Protein AF-A0A7C5SL46-F1 (afdb_monomer_lite)

Sequence (145 aa):
MTNTPGVLKELYKYSLLVILVLGLAVRVLLAPFSSGSDIVQFAGFAKTIQRHGLCFYNYAAKFYTEKWPYNWPYVYGPVLAYTLGLLSQLVSPNYTIYPARYPHVCVSTNWVFAVKLIYIVFDTVAAVLIYTITRKPLLVALYYL

Structure (mmCIF, N/CA/C/O backbone):
data_AF-A0A7C5SL46-F1
#
_entry.id   AF-A0A7C5SL46-F1
#
loop_
_atom_site.group_PDB
_atom_site.id
_atom_site.type_symbol
_atom_site.label_atom_id
_atom_site.label_alt_id
_atom_site.label_comp_id
_atom_site.label_asym_id
_atom_site.label_entity_id
_atom_site.label_seq_id
_atom_site.pdbx_PDB_ins_code
_atom_site.Cartn_x
_atom_site.Cartn_y
_atom_site.Cartn_z
_atom_site.occupancy
_atom_site.B_iso_or_equiv
_atom_site.auth_seq_id
_atom_site.auth_comp_id
_atom_site.auth_asym_id
_atom_site.auth_atom_id
_atom_site.pdbx_PDB_model_num
ATOM 1 N N . MET A 1 1 ? -22.534 -3.889 39.938 1.00 43.16 1 MET A N 1
ATOM 2 C CA . MET A 1 1 ? -23.141 -3.757 38.595 1.00 43.16 1 MET A CA 1
ATOM 3 C C . MET A 1 1 ? -23.491 -2.293 38.393 1.00 43.16 1 MET A C 1
ATOM 5 O O . MET A 1 1 ? -24.480 -1.831 38.940 1.00 43.16 1 MET A O 1
ATOM 9 N N . THR A 1 2 ? -22.624 -1.522 37.742 1.00 48.38 2 THR A N 1
ATOM 10 C CA . THR A 1 2 ? -22.849 -0.088 37.524 1.00 48.38 2 THR A CA 1
ATOM 11 C C . THR A 1 2 ? -23.781 0.096 36.327 1.00 48.38 2 THR A C 1
ATOM 13 O O . THR A 1 2 ? -23.434 -0.251 35.199 1.00 48.38 2 THR A O 1
ATOM 16 N N . ASN A 1 3 ? -24.988 0.605 36.587 1.00 52.84 3 ASN A N 1
ATOM 17 C CA . ASN A 1 3 ? -25.952 0.994 35.559 1.00 52.84 3 ASN A CA 1
ATOM 18 C C . ASN A 1 3 ? -25.340 2.107 34.708 1.00 52.84 3 ASN A C 1
ATOM 20 O O . ASN A 1 3 ? -25.298 3.267 35.112 1.00 52.84 3 ASN A O 1
ATOM 24 N N . THR A 1 4 ? -24.829 1.748 33.535 1.00 59.91 4 THR A N 1
ATOM 25 C CA . THR A 1 4 ? -24.395 2.731 32.548 1.00 59.91 4 THR A CA 1
ATOM 26 C C . THR A 1 4 ? -25.649 3.449 32.036 1.00 59.91 4 THR A C 1
ATOM 28 O O . THR A 1 4 ? -26.594 2.766 31.629 1.00 59.91 4 THR A O 1
ATOM 31 N N . PRO A 1 5 ? -25.702 4.794 32.061 1.00 68.06 5 PRO A N 1
ATOM 32 C CA . PRO A 1 5 ? -26.837 5.558 31.550 1.00 68.06 5 PRO A CA 1
ATOM 33 C C . PRO A 1 5 ? -27.203 5.104 30.133 1.00 68.06 5 PRO A C 1
ATOM 35 O O . PRO A 1 5 ? -26.306 4.857 29.326 1.00 68.06 5 PRO A O 1
ATOM 38 N N . GLY A 1 6 ? -28.497 5.020 29.805 1.00 68.62 6 GLY A N 1
ATOM 39 C CA . GLY A 1 6 ? -28.960 4.546 28.488 1.00 68.62 6 GLY A CA 1
ATOM 40 C C . GLY A 1 6 ? -28.280 5.257 27.309 1.00 68.62 6 GLY A C 1
ATOM 41 O O . GLY A 1 6 ? -27.912 4.617 26.330 1.00 68.62 6 GLY A O 1
ATOM 42 N N . VAL A 1 7 ? -27.979 6.550 27.468 1.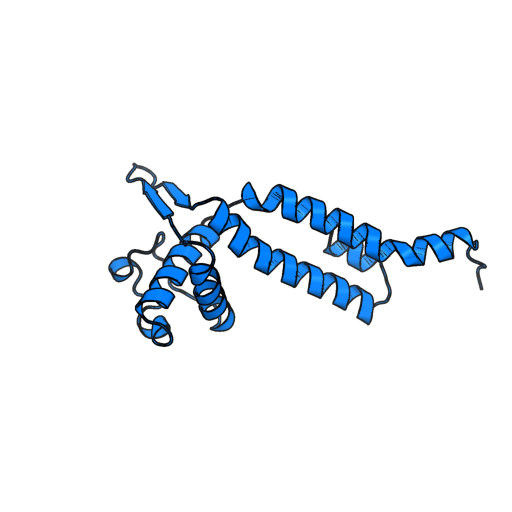00 66.62 7 VAL A N 1
ATOM 43 C CA . VAL A 1 7 ? -27.235 7.371 26.498 1.00 66.62 7 VAL A CA 1
ATOM 44 C C . VAL A 1 7 ? -25.816 6.847 26.243 1.00 66.62 7 VAL A C 1
ATOM 46 O O . VAL A 1 7 ? -25.392 6.769 25.095 1.00 66.62 7 VAL A O 1
ATOM 49 N N . LEU A 1 8 ? -25.084 6.423 27.280 1.00 64.81 8 LEU A N 1
ATOM 50 C CA . LEU A 1 8 ? -23.734 5.862 27.129 1.00 64.81 8 LEU A CA 1
ATOM 51 C C . LEU A 1 8 ? -23.751 4.541 26.354 1.00 64.81 8 LEU A C 1
ATOM 53 O O . LEU A 1 8 ? -22.830 4.261 25.590 1.00 64.81 8 LEU A O 1
ATOM 57 N N . LYS A 1 9 ? -24.808 3.744 26.523 1.00 65.12 9 LYS A N 1
ATOM 58 C CA . LYS A 1 9 ? -24.978 2.472 25.815 1.00 65.12 9 LYS A CA 1
ATOM 59 C C . LYS A 1 9 ? -25.284 2.691 24.331 1.00 65.12 9 LYS A C 1
ATOM 61 O O . LYS A 1 9 ? -24.751 1.963 23.499 1.00 65.12 9 LYS A O 1
ATOM 66 N N . GLU A 1 10 ? -26.072 3.714 23.998 1.00 69.06 10 GLU A N 1
ATOM 67 C CA . GLU A 1 10 ? -26.316 4.121 22.608 1.00 69.06 10 GLU A CA 1
ATOM 68 C C . GLU A 1 10 ? -25.066 4.733 21.958 1.00 69.06 10 GLU A C 1
ATOM 70 O O . GLU A 1 10 ? -24.701 4.337 20.855 1.00 69.06 10 GLU A O 1
ATOM 75 N N . LEU A 1 11 ? -24.329 5.606 22.654 1.00 71.12 11 LEU A N 1
ATOM 76 C CA . LEU A 1 11 ? -23.057 6.154 22.157 1.00 71.12 11 LEU A CA 1
ATOM 77 C C . LEU A 1 11 ? -22.012 5.056 21.911 1.00 71.12 11 LEU A C 1
ATOM 79 O O . LEU A 1 11 ? -21.276 5.097 20.924 1.00 71.12 11 LEU A O 1
ATOM 83 N N . TYR A 1 12 ? -21.980 4.031 22.764 1.00 74.31 12 TYR A N 1
ATOM 84 C CA . TYR A 1 12 ? -21.092 2.885 22.591 1.00 74.31 12 TYR A CA 1
ATOM 85 C C . TYR A 1 12 ? -21.371 2.111 21.298 1.00 74.31 12 TYR A C 1
ATOM 87 O O . TYR A 1 12 ? -20.424 1.668 20.646 1.00 74.31 12 TYR A O 1
ATOM 95 N N . LYS A 1 13 ? -22.640 1.988 20.882 1.00 77.50 13 LYS A N 1
ATOM 96 C CA . LYS A 1 13 ? -23.009 1.310 19.626 1.00 77.50 13 LYS A CA 1
ATOM 97 C C . LYS A 1 13 ? -22.417 2.007 18.402 1.00 77.50 13 LYS A C 1
ATOM 99 O O . LYS A 1 13 ? -21.953 1.330 17.491 1.00 77.50 13 LYS A O 1
ATOM 104 N N . TYR A 1 14 ? -22.392 3.339 18.400 1.00 89.31 14 TYR A N 1
ATOM 105 C CA . TYR A 1 14 ? -21.876 4.126 17.275 1.00 89.31 14 TYR A CA 1
ATOM 106 C C . TYR A 1 14 ? -20.378 4.425 17.367 1.00 89.31 14 TYR A C 1
ATOM 108 O O . TYR A 1 14 ? -19.784 4.855 16.381 1.00 89.31 14 TYR A O 1
ATOM 116 N N . SER A 1 15 ? -19.749 4.170 18.517 1.00 91.31 15 SER A N 1
ATOM 117 C CA . SER A 1 15 ? -18.338 4.495 18.757 1.00 91.31 15 SER A CA 1
ATOM 118 C C . SER A 1 15 ? -17.393 3.913 17.702 1.00 91.31 15 SER A C 1
ATOM 120 O O . SER A 1 15 ? -16.550 4.636 17.177 1.00 91.31 15 SER A O 1
ATOM 122 N N . LEU A 1 16 ? -17.572 2.641 17.327 1.00 92.25 16 LEU A N 1
ATOM 123 C CA . LEU A 1 16 ? -16.766 2.001 16.286 1.00 92.25 16 LEU A CA 1
ATOM 124 C C . LEU A 1 16 ? -16.913 2.717 14.942 1.00 92.25 16 LEU A C 1
ATOM 126 O O . LEU A 1 16 ? -15.915 2.994 14.287 1.00 92.25 16 LEU A O 1
ATOM 130 N N . LEU A 1 17 ? -18.149 3.025 14.543 1.00 94.38 17 LEU A N 1
ATOM 131 C CA . LEU A 1 17 ? -18.417 3.695 13.274 1.00 94.38 17 LEU A CA 1
ATOM 132 C C . LEU A 1 17 ? -17.747 5.070 13.231 1.00 94.38 17 LEU A C 1
ATOM 134 O O . LEU A 1 17 ? -17.098 5.397 12.245 1.00 94.38 17 LEU A O 1
ATOM 138 N N . VAL A 1 18 ? -17.852 5.844 14.313 1.00 95.19 18 VAL A N 1
ATOM 139 C CA . VAL A 1 18 ? -17.212 7.163 14.418 1.00 95.19 18 VAL A CA 1
ATOM 140 C C . VAL A 1 18 ? -15.690 7.045 14.305 1.00 95.19 18 VAL A C 1
ATOM 142 O O . VAL A 1 18 ? -15.086 7.778 13.527 1.00 95.19 18 VAL A O 1
ATOM 145 N N . ILE A 1 19 ? -15.074 6.096 15.019 1.00 96.25 19 ILE A N 1
ATOM 146 C CA . ILE A 1 19 ? -13.624 5.846 14.957 1.00 96.25 19 ILE A CA 1
ATOM 147 C C . ILE A 1 19 ? -13.194 5.490 13.530 1.00 96.25 19 ILE A C 1
ATOM 149 O O . ILE A 1 19 ? -12.237 6.066 13.015 1.00 96.25 19 ILE A O 1
ATOM 153 N N . LEU A 1 20 ? -13.910 4.570 12.877 1.00 96.44 20 LEU A N 1
ATOM 154 C CA . LEU A 1 20 ? -13.581 4.136 11.521 1.00 96.44 20 LEU A CA 1
ATOM 155 C C . LEU A 1 20 ? -13.747 5.272 10.508 1.00 96.44 20 LEU A C 1
ATOM 157 O O . LEU A 1 20 ? -12.862 5.478 9.687 1.00 96.44 20 LEU A O 1
ATOM 161 N N . VAL A 1 21 ? -14.835 6.041 10.580 1.00 97.12 21 VAL A N 1
ATOM 162 C CA . VAL A 1 21 ? -15.082 7.157 9.654 1.00 97.12 21 VAL A CA 1
ATOM 163 C C . VAL A 1 21 ? -14.026 8.246 9.813 1.00 97.12 21 VAL A C 1
ATOM 165 O O . VAL A 1 21 ? -13.459 8.684 8.814 1.00 97.12 21 VAL A O 1
ATOM 168 N N . LEU A 1 22 ? -13.721 8.662 11.045 1.00 97.19 22 LEU A N 1
ATOM 169 C CA . LEU A 1 22 ? -12.715 9.697 11.294 1.00 97.19 22 LEU A CA 1
ATOM 170 C C . LEU A 1 22 ? -11.312 9.230 10.881 1.00 97.19 22 LEU A C 1
ATOM 172 O O . LEU A 1 22 ? -10.619 9.944 10.156 1.00 97.19 22 LEU A O 1
ATOM 176 N N . GLY A 1 23 ? -10.911 8.019 11.278 1.00 96.62 23 GLY A N 1
ATOM 177 C CA . GLY A 1 23 ? -9.596 7.468 10.946 1.00 96.62 23 GLY A CA 1
ATOM 178 C C . GLY A 1 23 ? -9.403 7.237 9.449 1.00 96.62 23 GLY A C 1
ATOM 179 O O . GLY A 1 23 ? -8.322 7.509 8.914 1.00 96.62 23 GLY A O 1
ATOM 180 N N . LEU A 1 24 ? -10.457 6.793 8.756 1.00 97.19 24 LEU A N 1
ATOM 181 C CA . LEU A 1 24 ? -10.450 6.618 7.307 1.00 97.19 24 LEU A CA 1
ATOM 182 C C . LEU A 1 24 ? -10.390 7.967 6.588 1.00 97.19 24 LEU A C 1
ATOM 184 O O . LEU A 1 24 ? -9.601 8.113 5.658 1.00 97.19 24 LEU A O 1
ATOM 188 N N . ALA A 1 25 ? -11.166 8.961 7.034 1.00 97.44 25 ALA A N 1
ATOM 189 C CA . ALA A 1 25 ? -11.154 10.300 6.453 1.00 97.44 25 ALA A CA 1
ATOM 190 C C . ALA A 1 25 ? -9.748 10.911 6.499 1.00 97.44 25 ALA A C 1
ATOM 192 O O . ALA A 1 25 ? -9.239 11.340 5.467 1.00 97.44 25 ALA A O 1
ATOM 193 N N . VAL A 1 26 ? -9.078 10.869 7.655 1.00 96.12 26 VAL A N 1
ATOM 194 C CA . VAL A 1 26 ? -7.701 11.373 7.798 1.00 96.12 26 VAL A CA 1
ATOM 195 C C . VAL A 1 26 ? -6.745 10.648 6.845 1.00 96.12 26 VAL A C 1
ATOM 197 O O . VAL A 1 26 ? -6.001 11.291 6.106 1.00 96.12 26 VAL A O 1
ATOM 200 N N . ARG A 1 27 ? -6.784 9.312 6.803 1.00 95.62 27 ARG A N 1
ATOM 201 C CA . ARG A 1 27 ? -5.887 8.512 5.952 1.00 95.62 27 ARG A CA 1
ATOM 202 C C . ARG A 1 27 ? -6.099 8.766 4.465 1.00 95.62 27 ARG A C 1
ATOM 204 O O . ARG A 1 27 ? -5.122 8.938 3.741 1.00 95.62 27 ARG A O 1
ATOM 211 N N . VAL A 1 28 ? -7.349 8.804 4.008 1.00 95.81 28 VAL A N 1
ATOM 212 C CA . VAL A 1 28 ? -7.685 9.030 2.595 1.00 95.81 28 VAL A CA 1
ATOM 213 C C . VAL A 1 28 ? -7.308 10.447 2.167 1.00 95.81 28 VAL A C 1
ATOM 215 O O . VAL A 1 28 ? -6.721 10.614 1.100 1.00 95.81 28 VAL A O 1
ATOM 218 N N . LEU A 1 29 ? -7.571 11.454 3.007 1.00 95.62 29 LEU A N 1
ATOM 219 C CA . LEU A 1 29 ? -7.216 12.846 2.718 1.00 95.62 29 LEU A CA 1
ATOM 220 C C . LEU A 1 29 ? -5.699 13.055 2.634 1.00 95.62 29 LEU A C 1
ATOM 222 O O . LEU A 1 29 ? -5.236 13.819 1.792 1.00 95.62 29 LEU A O 1
ATOM 226 N N . LEU A 1 30 ? -4.916 12.370 3.473 1.00 94.62 30 LEU A N 1
ATOM 227 C CA . LEU A 1 30 ? -3.456 12.527 3.523 1.00 94.62 30 LEU A CA 1
ATOM 228 C C . LEU A 1 30 ? -2.686 11.584 2.586 1.00 94.62 30 LEU A C 1
ATOM 230 O O . LEU A 1 30 ? -1.514 11.840 2.286 1.00 94.62 30 LEU A O 1
ATOM 234 N N . ALA A 1 31 ? -3.315 10.510 2.102 1.00 94.31 31 ALA A N 1
ATOM 235 C CA . ALA A 1 31 ? -2.701 9.529 1.211 1.00 94.31 31 ALA A CA 1
ATOM 236 C C . ALA A 1 31 ? -1.984 10.144 -0.010 1.00 94.31 31 ALA A C 1
ATOM 238 O O . ALA A 1 31 ? -0.810 9.825 -0.207 1.00 94.31 31 ALA A O 1
ATOM 239 N N . PRO A 1 32 ? -2.593 11.040 -0.813 1.00 92.75 32 PRO A N 1
ATOM 240 C CA . PRO A 1 32 ? -1.941 11.541 -2.025 1.00 92.75 32 PRO A CA 1
ATOM 241 C C . PRO A 1 32 ? -0.732 12.450 -1.747 1.00 92.75 32 PRO A C 1
ATOM 243 O O . PRO A 1 32 ? 0.104 12.636 -2.629 1.00 92.75 32 PRO A O 1
ATOM 246 N N . PHE A 1 33 ? -0.611 12.997 -0.533 1.00 90.56 33 PHE A N 1
ATOM 247 C CA . PHE A 1 33 ? 0.410 13.988 -0.172 1.00 90.56 33 PHE A CA 1
ATOM 248 C C . PHE A 1 33 ? 1.632 13.398 0.528 1.00 90.56 33 PHE A C 1
ATOM 250 O O . PHE A 1 33 ? 2.520 14.129 0.958 1.00 90.56 33 PHE A O 1
ATOM 257 N N . SER A 1 34 ? 1.689 12.079 0.677 1.00 86.69 34 SER A N 1
ATOM 258 C CA . SER A 1 34 ? 2.752 11.425 1.427 1.00 86.69 34 SER A CA 1
ATOM 259 C C . SER A 1 34 ? 3.350 10.294 0.600 1.00 86.69 34 SER A C 1
ATOM 261 O O . SER A 1 34 ? 2.693 9.293 0.336 1.00 86.69 34 SER A O 1
ATOM 263 N N . SER A 1 35 ? 4.614 10.437 0.199 1.00 88.12 35 SER A N 1
ATOM 264 C CA . SER A 1 35 ? 5.339 9.427 -0.575 1.00 88.12 35 SER A CA 1
ATOM 265 C C . SER A 1 35 ? 6.772 9.276 -0.080 1.00 88.12 35 SER A C 1
ATOM 267 O O . SER A 1 35 ? 7.460 10.266 0.143 1.00 88.12 35 SER A O 1
ATOM 269 N N . GLY A 1 36 ? 7.208 8.027 0.074 1.00 89.25 36 GLY A N 1
ATOM 270 C CA . GLY A 1 36 ? 8.593 7.659 0.369 1.00 89.25 36 GLY A CA 1
ATOM 271 C C . GLY A 1 36 ? 9.234 6.918 -0.802 1.00 89.25 36 GLY A C 1
ATOM 272 O O . GLY A 1 36 ? 8.575 6.643 -1.809 1.00 89.25 36 GLY A O 1
ATOM 273 N N . SER A 1 37 ? 10.508 6.556 -0.653 1.00 91.94 37 SER A N 1
ATOM 274 C CA . SER A 1 37 ? 11.258 5.800 -1.663 1.00 91.94 37 SER A CA 1
ATOM 275 C C . SER A 1 37 ? 10.598 4.472 -2.035 1.00 91.94 37 SER A C 1
ATOM 277 O O . SER A 1 37 ? 10.620 4.084 -3.200 1.00 91.94 37 SER A O 1
ATOM 279 N N . ASP A 1 38 ? 9.947 3.803 -1.082 1.00 93.69 38 ASP A N 1
ATOM 280 C CA . ASP A 1 38 ? 9.314 2.502 -1.317 1.00 93.69 38 ASP A CA 1
ATOM 281 C C . ASP A 1 38 ? 8.171 2.577 -2.330 1.00 93.69 38 ASP A C 1
ATOM 283 O O . ASP A 1 38 ? 8.087 1.740 -3.221 1.00 93.69 38 ASP A O 1
ATOM 287 N N . ILE A 1 39 ? 7.331 3.618 -2.270 1.00 95.19 39 ILE A N 1
ATOM 288 C CA . ILE A 1 39 ? 6.203 3.786 -3.205 1.00 95.19 39 ILE A CA 1
ATOM 289 C C . ILE A 1 39 ? 6.706 3.942 -4.640 1.00 95.19 39 ILE A C 1
ATOM 291 O O . ILE A 1 39 ? 6.127 3.396 -5.585 1.00 95.19 39 ILE A O 1
ATOM 295 N N . VAL A 1 40 ? 7.806 4.673 -4.798 1.00 94.81 40 VAL A N 1
ATOM 296 C CA . VAL A 1 40 ? 8.467 4.835 -6.087 1.00 94.81 40 VAL A CA 1
ATOM 297 C C . VAL A 1 40 ? 9.081 3.501 -6.517 1.00 94.81 40 VAL A C 1
ATOM 299 O O . VAL A 1 40 ? 8.845 3.067 -7.642 1.00 94.81 40 VAL A O 1
ATOM 302 N N . GLN A 1 41 ? 9.792 2.795 -5.632 1.00 95.69 41 GLN A N 1
ATOM 303 C CA . GLN A 1 41 ? 10.373 1.487 -5.945 1.00 95.69 41 GLN A CA 1
ATOM 304 C C . GLN A 1 41 ? 9.309 0.467 -6.369 1.00 95.69 41 GLN A C 1
ATOM 306 O O . GLN A 1 41 ? 9.506 -0.272 -7.336 1.00 95.69 41 GLN A O 1
ATOM 311 N N . PHE A 1 42 ? 8.152 0.464 -5.708 1.00 97.06 42 PHE A N 1
ATOM 312 C CA . PHE A 1 42 ? 7.019 -0.386 -6.057 1.00 97.06 42 PHE A CA 1
ATOM 313 C C . PHE A 1 42 ? 6.538 -0.153 -7.485 1.00 97.06 42 PHE A C 1
ATOM 315 O O . PHE A 1 42 ? 6.099 -1.101 -8.127 1.00 97.06 42 PHE A O 1
ATOM 322 N N . ALA A 1 43 ? 6.686 1.059 -8.024 1.00 96.19 43 ALA A N 1
ATOM 323 C CA . ALA A 1 43 ? 6.405 1.332 -9.427 1.00 96.19 43 ALA A CA 1
ATOM 324 C C . ALA A 1 43 ? 7.383 0.587 -10.363 1.00 96.19 43 ALA A C 1
ATOM 326 O O . ALA A 1 43 ? 6.979 0.042 -11.392 1.00 96.19 43 ALA A O 1
ATOM 327 N N . GLY A 1 44 ? 8.666 0.502 -9.992 1.00 95.50 44 GLY A N 1
ATOM 328 C CA . GLY A 1 44 ? 9.672 -0.306 -10.692 1.00 95.50 44 GLY A CA 1
ATOM 329 C C . GLY A 1 44 ? 9.357 -1.805 -10.647 1.00 95.50 44 GLY A C 1
ATOM 330 O O . GLY A 1 44 ? 9.370 -2.479 -11.684 1.00 95.50 44 GLY A O 1
ATOM 331 N N . PHE A 1 45 ? 8.987 -2.317 -9.470 1.00 97.31 45 PHE A N 1
ATOM 332 C CA . PHE A 1 45 ? 8.560 -3.709 -9.306 1.00 97.31 45 PHE A CA 1
ATOM 333 C C . PHE A 1 45 ? 7.313 -4.012 -10.137 1.00 97.31 45 PHE A C 1
ATOM 335 O O . PHE A 1 45 ? 7.306 -4.970 -10.904 1.00 97.31 45 PHE A O 1
ATOM 342 N N . ALA A 1 46 ? 6.299 -3.151 -10.066 1.00 97.06 46 ALA A N 1
ATOM 343 C CA . ALA A 1 46 ? 5.062 -3.278 -10.821 1.00 97.06 46 ALA A CA 1
ATOM 344 C C . ALA A 1 46 ? 5.317 -3.381 -12.331 1.00 97.06 46 ALA A C 1
ATOM 346 O O . ALA A 1 46 ? 4.849 -4.318 -12.973 1.00 97.06 46 ALA A O 1
ATOM 347 N N . LYS A 1 47 ? 6.152 -2.494 -12.893 1.00 95.62 47 LYS A N 1
ATOM 348 C CA . LYS A 1 47 ? 6.559 -2.567 -14.309 1.00 95.62 47 LYS A CA 1
ATOM 349 C C . LYS A 1 47 ? 7.281 -3.869 -14.661 1.00 95.62 47 LYS A C 1
ATOM 351 O O . LYS A 1 47 ? 7.141 -4.371 -15.770 1.00 95.62 47 LYS A O 1
ATOM 356 N N . THR A 1 48 ? 8.066 -4.412 -13.738 1.00 96.69 48 THR A N 1
ATOM 357 C CA . THR A 1 48 ? 8.788 -5.682 -13.938 1.00 96.69 48 THR A CA 1
ATOM 358 C C . THR A 1 48 ? 7.817 -6.854 -13.978 1.00 96.69 48 THR A C 1
ATOM 360 O O . THR A 1 48 ? 7.945 -7.734 -14.823 1.00 96.69 48 THR A O 1
ATOM 363 N N . ILE A 1 49 ? 6.799 -6.836 -13.118 1.00 96.12 49 ILE A N 1
ATOM 364 C CA . ILE A 1 49 ? 5.727 -7.837 -13.104 1.00 96.12 49 ILE A CA 1
ATOM 365 C C . ILE A 1 49 ? 4.873 -7.733 -14.363 1.00 96.12 49 ILE A C 1
ATOM 367 O O . ILE A 1 49 ? 4.524 -8.758 -14.933 1.00 96.12 49 ILE A O 1
ATOM 371 N N . GLN A 1 50 ? 4.590 -6.526 -14.857 1.00 94.81 50 GLN A N 1
ATOM 372 C CA . GLN A 1 50 ? 3.902 -6.352 -16.141 1.00 94.81 50 GLN A CA 1
ATOM 373 C C . GLN A 1 50 ? 4.674 -6.978 -17.310 1.00 94.81 50 GLN A C 1
ATOM 375 O O . GLN A 1 50 ? 4.059 -7.540 -18.210 1.00 94.81 50 GLN A O 1
ATOM 380 N N . ARG A 1 51 ? 6.011 -6.892 -17.301 1.00 95.12 51 ARG A N 1
ATOM 381 C CA . ARG A 1 51 ? 6.862 -7.449 -18.365 1.00 95.12 51 ARG A CA 1
ATOM 382 C C . ARG A 1 51 ? 7.042 -8.961 -18.270 1.00 95.12 51 ARG A C 1
ATOM 384 O O . ARG A 1 51 ? 7.004 -9.635 -19.291 1.00 95.12 51 ARG A O 1
ATOM 391 N N . HIS A 1 52 ? 7.269 -9.477 -17.063 1.00 95.94 52 HIS A N 1
ATOM 392 C CA . HIS A 1 52 ? 7.719 -10.861 -16.853 1.00 95.94 52 HIS A CA 1
ATOM 393 C C . HIS A 1 52 ? 6.665 -11.762 -16.197 1.00 95.94 52 HIS A C 1
ATOM 395 O O . HIS A 1 52 ? 6.878 -12.967 -16.064 1.00 95.94 52 HIS A O 1
ATOM 401 N N . GLY A 1 53 ? 5.535 -11.207 -15.759 1.00 93.69 53 GLY A N 1
ATOM 402 C CA . GLY A 1 53 ? 4.455 -11.940 -15.103 1.00 93.69 53 GLY A CA 1
ATOM 403 C C . GLY A 1 53 ? 4.940 -12.734 -13.889 1.00 93.69 53 GLY A C 1
ATOM 404 O O . GLY A 1 53 ? 5.637 -12.219 -13.013 1.00 93.69 53 GLY A O 1
ATOM 405 N N . LEU A 1 54 ? 4.594 -14.023 -13.855 1.00 93.75 54 LEU A N 1
ATOM 406 C CA . LEU A 1 54 ? 4.982 -14.942 -12.779 1.00 93.75 54 LEU A CA 1
ATOM 407 C C . LEU A 1 54 ? 6.495 -15.217 -12.726 1.00 93.75 54 LEU A C 1
ATOM 409 O O . LEU A 1 54 ? 6.997 -15.633 -11.684 1.00 93.75 54 LEU A O 1
ATOM 413 N N . CYS A 1 55 ? 7.243 -14.925 -13.796 1.00 95.31 55 CYS A N 1
ATOM 414 C CA . CYS A 1 55 ? 8.702 -15.045 -13.818 1.00 95.31 55 CYS A CA 1
ATOM 415 C C . CYS A 1 55 ? 9.420 -13.871 -13.131 1.00 95.31 55 CYS A C 1
ATOM 417 O O . CYS A 1 55 ? 10.650 -13.838 -13.135 1.00 95.31 55 CYS A O 1
ATOM 419 N N . PHE A 1 56 ? 8.689 -12.929 -12.519 1.00 96.69 56 PHE A N 1
ATOM 420 C CA . PHE A 1 56 ? 9.224 -11.762 -11.808 1.00 96.69 56 PHE A CA 1
ATOM 421 C C . PHE A 1 56 ? 10.432 -12.069 -10.910 1.00 96.69 56 PHE A C 1
ATOM 423 O O . PHE A 1 56 ? 11.412 -11.326 -10.916 1.00 96.69 56 PHE A O 1
ATOM 430 N N . TYR A 1 57 ? 10.400 -13.182 -10.172 1.00 95.81 57 TYR A N 1
ATOM 431 C CA . TYR A 1 57 ? 11.459 -13.531 -9.223 1.00 95.81 57 TYR A CA 1
ATOM 432 C C . TYR A 1 57 ? 12.827 -13.787 -9.868 1.00 95.81 57 TYR A C 1
ATOM 434 O O . TYR A 1 57 ? 13.849 -13.534 -9.235 1.00 95.81 57 TYR A O 1
ATOM 442 N N . ASN A 1 58 ? 12.874 -14.141 -11.156 1.00 96.44 58 ASN A N 1
ATOM 443 C CA . ASN A 1 58 ? 14.127 -14.240 -11.916 1.00 96.44 58 ASN A CA 1
ATOM 444 C C . ASN A 1 58 ? 14.794 -12.868 -12.155 1.00 96.44 58 ASN A C 1
ATOM 446 O O . ASN A 1 58 ? 15.931 -12.795 -12.632 1.00 96.44 58 ASN A O 1
ATOM 450 N N . TYR A 1 59 ? 14.083 -11.781 -11.845 1.00 96.62 59 TYR A N 1
ATOM 451 C CA . TYR A 1 59 ? 14.486 -10.389 -12.034 1.00 96.62 59 TYR A CA 1
ATOM 452 C C . TYR A 1 59 ? 14.459 -9.586 -10.724 1.00 96.62 59 TYR A C 1
ATOM 454 O O . TYR A 1 59 ? 14.802 -8.407 -10.730 1.00 96.62 59 TYR A O 1
ATOM 462 N N . ALA A 1 60 ? 14.138 -10.221 -9.588 1.00 93.88 60 ALA A N 1
ATOM 463 C CA . ALA A 1 60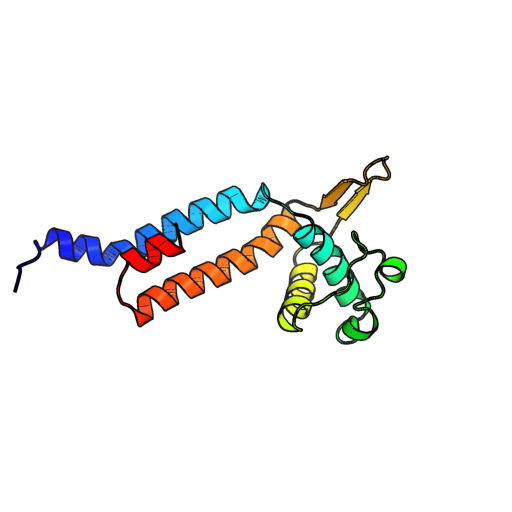 ? 13.938 -9.572 -8.288 1.00 93.88 60 ALA A CA 1
ATOM 464 C C . ALA A 1 60 ? 15.177 -8.842 -7.724 1.00 93.88 60 ALA A C 1
ATOM 466 O O . ALA A 1 60 ? 15.050 -8.033 -6.810 1.00 93.88 60 ALA A O 1
ATOM 467 N N . ALA A 1 61 ? 16.369 -9.094 -8.265 1.00 93.94 61 ALA A N 1
ATOM 468 C CA . ALA A 1 61 ? 17.601 -8.388 -7.904 1.00 93.94 61 ALA A CA 1
ATOM 469 C C . ALA A 1 61 ? 18.223 -7.616 -9.080 1.00 93.94 61 ALA A C 1
ATOM 471 O O . ALA A 1 61 ? 19.303 -7.046 -8.949 1.00 93.94 61 ALA A O 1
ATOM 472 N N . LYS A 1 62 ? 17.574 -7.591 -10.249 1.00 93.81 62 LYS A N 1
ATOM 473 C CA . LYS A 1 62 ? 18.153 -7.059 -11.489 1.00 93.81 62 LYS A CA 1
ATOM 474 C C . LYS A 1 62 ? 17.807 -5.582 -11.705 1.00 93.81 62 LYS A C 1
ATOM 476 O O . LYS A 1 62 ? 17.372 -5.180 -12.781 1.00 93.81 62 LYS A O 1
ATOM 481 N N . PHE A 1 63 ? 18.023 -4.760 -10.682 1.00 91.06 63 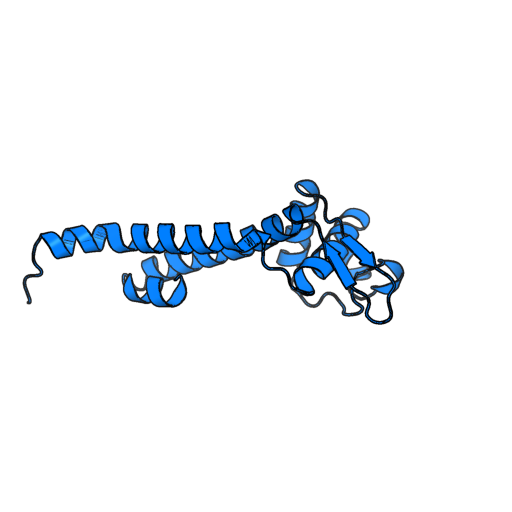PHE A N 1
ATOM 482 C CA . PHE A 1 63 ? 17.612 -3.352 -10.654 1.00 91.06 63 PHE A CA 1
ATOM 483 C C . PHE A 1 63 ? 18.167 -2.513 -11.820 1.00 91.06 63 PHE A C 1
ATOM 485 O O . PHE A 1 63 ? 17.442 -1.679 -12.361 1.00 91.06 63 PHE A O 1
ATOM 492 N N . TYR A 1 64 ? 19.407 -2.763 -12.265 1.00 89.50 64 TYR A N 1
ATOM 493 C CA . TYR A 1 64 ? 19.990 -2.072 -13.422 1.00 89.50 64 TYR A CA 1
ATOM 494 C C . TYR A 1 64 ? 19.273 -2.418 -14.734 1.00 89.50 64 TYR A C 1
ATOM 496 O O . TYR A 1 64 ? 18.905 -1.518 -15.488 1.00 89.50 64 TYR A O 1
ATOM 504 N N . THR A 1 65 ? 19.046 -3.708 -15.016 1.00 93.81 65 THR A N 1
ATOM 505 C CA . THR A 1 65 ? 18.411 -4.132 -16.278 1.00 93.81 65 THR A CA 1
ATOM 506 C C . THR A 1 65 ? 16.919 -3.824 -16.289 1.00 93.81 65 THR A C 1
ATOM 508 O O . THR A 1 65 ? 16.374 -3.461 -17.327 1.00 93.81 65 THR A O 1
ATOM 511 N N . GLU A 1 66 ? 16.262 -3.905 -15.131 1.00 94.19 66 GLU A N 1
ATOM 512 C CA . GLU A 1 66 ? 14.843 -3.575 -14.971 1.00 94.19 66 GLU A CA 1
ATOM 513 C C . GLU A 1 66 ? 14.575 -2.070 -14.803 1.00 94.19 66 GLU A C 1
ATOM 515 O O . GLU A 1 66 ? 13.411 -1.653 -14.759 1.00 94.19 66 GLU A O 1
ATOM 520 N N . LYS A 1 67 ? 15.642 -1.257 -14.768 1.00 91.56 67 LYS A N 1
ATOM 521 C CA . LYS A 1 67 ? 15.626 0.209 -14.657 1.00 91.56 67 LYS A CA 1
ATOM 522 C C . LYS A 1 67 ? 14.864 0.709 -13.431 1.00 91.56 67 LYS A C 1
ATOM 524 O O . LYS A 1 67 ? 14.085 1.661 -13.524 1.00 91.56 67 LYS A O 1
ATOM 529 N N . TRP A 1 68 ? 15.043 0.045 -12.293 1.00 93.50 68 TRP A N 1
ATOM 530 C CA . TRP A 1 68 ? 14.360 0.422 -11.061 1.00 93.50 68 TRP A CA 1
ATOM 531 C C . TRP A 1 68 ? 14.823 1.789 -10.541 1.00 93.50 68 TRP A C 1
ATOM 533 O O . TRP A 1 68 ? 15.974 2.167 -10.759 1.00 93.50 68 TRP A O 1
ATOM 543 N N . PRO A 1 69 ? 13.935 2.527 -9.850 1.00 92.19 69 PRO A N 1
ATOM 544 C CA . PRO A 1 69 ? 14.265 3.794 -9.194 1.00 92.19 69 PRO A CA 1
ATOM 545 C C . PRO A 1 69 ? 15.458 3.710 -8.243 1.00 92.19 69 PRO A C 1
ATOM 547 O O . PRO A 1 69 ? 16.275 4.627 -8.194 1.00 92.19 69 PRO A O 1
ATOM 550 N N . TYR A 1 70 ? 15.544 2.608 -7.497 1.00 92.25 70 TYR A N 1
ATOM 551 C CA . TYR A 1 70 ? 16.573 2.350 -6.502 1.00 92.25 70 TYR A CA 1
ATOM 552 C C . TYR A 1 70 ? 17.216 0.980 -6.710 1.00 92.25 70 TYR A C 1
ATOM 554 O O . TYR A 1 70 ? 16.643 0.071 -7.318 1.00 92.25 70 TYR A O 1
ATOM 562 N N . ASN A 1 71 ? 18.426 0.839 -6.173 1.00 92.56 71 ASN A N 1
ATOM 563 C CA . ASN A 1 71 ? 19.306 -0.306 -6.386 1.00 92.56 71 ASN A CA 1
ATOM 564 C C . ASN A 1 71 ? 19.085 -1.483 -5.424 1.00 92.56 71 ASN A C 1
ATOM 566 O O . ASN A 1 71 ? 19.833 -2.458 -5.483 1.00 92.56 71 ASN A O 1
ATOM 570 N N . TRP A 1 72 ? 18.095 -1.420 -4.534 1.00 93.38 72 TRP A N 1
ATOM 571 C CA . TRP A 1 72 ? 17.816 -2.535 -3.635 1.00 93.38 72 TRP A CA 1
ATOM 572 C C . TRP A 1 72 ? 16.913 -3.594 -4.284 1.00 93.38 72 TRP A C 1
ATOM 574 O O . TRP A 1 72 ? 16.015 -3.261 -5.071 1.00 93.38 72 TRP A O 1
ATOM 584 N N . PRO A 1 73 ? 17.134 -4.880 -3.951 1.00 95.50 73 PRO A N 1
ATOM 585 C CA . PRO A 1 73 ? 16.335 -5.978 -4.468 1.00 95.50 73 PRO A CA 1
ATOM 586 C C . PRO A 1 73 ? 14.910 -5.967 -3.899 1.00 95.50 73 PRO A C 1
ATOM 588 O O . PRO A 1 73 ? 14.612 -5.351 -2.874 1.00 95.50 73 PRO A O 1
ATOM 591 N N . TYR A 1 74 ? 14.025 -6.707 -4.555 1.00 96.62 74 TYR A N 1
ATOM 592 C CA . TYR A 1 74 ? 12.718 -7.048 -4.019 1.00 96.62 74 TYR A CA 1
ATOM 593 C C . TYR A 1 74 ? 12.865 -8.106 -2.916 1.00 96.62 74 TYR A C 1
ATOM 595 O O . TYR A 1 74 ? 13.259 -9.238 -3.190 1.00 96.62 74 TYR A O 1
ATOM 603 N N . VAL A 1 75 ? 12.533 -7.737 -1.676 1.00 95.25 75 VAL A N 1
ATOM 604 C CA . VAL A 1 75 ? 12.674 -8.597 -0.479 1.00 95.25 75 VAL A CA 1
ATOM 605 C C . VAL A 1 75 ? 11.339 -9.066 0.107 1.00 95.25 75 VAL A C 1
ATOM 607 O O . VAL A 1 75 ? 11.309 -9.761 1.119 1.00 95.25 75 VAL A O 1
ATOM 610 N N . TYR A 1 76 ? 10.221 -8.669 -0.498 1.00 94.81 76 TYR A N 1
ATOM 611 C CA . TYR A 1 76 ? 8.889 -8.924 0.046 1.00 94.81 76 TYR A CA 1
ATOM 612 C C . TYR A 1 76 ? 8.318 -10.269 -0.434 1.00 94.81 76 TYR A C 1
ATOM 614 O O . TYR A 1 76 ? 8.810 -10.895 -1.374 1.00 94.81 76 TYR A O 1
ATOM 622 N N . GLY A 1 77 ? 7.240 -10.727 0.202 1.00 94.25 77 GLY A N 1
ATOM 623 C CA . GLY A 1 77 ? 6.532 -11.938 -0.219 1.00 94.25 77 GLY A CA 1
ATOM 624 C C . GLY A 1 77 ? 5.808 -11.786 -1.570 1.00 94.25 77 GLY A C 1
ATOM 625 O O . GLY A 1 77 ? 5.614 -10.666 -2.052 1.00 94.25 77 GLY A O 1
ATOM 626 N N . PRO A 1 78 ? 5.350 -12.893 -2.179 1.00 94.94 78 PRO A N 1
ATOM 627 C CA . PRO A 1 78 ? 4.701 -12.888 -3.498 1.00 94.94 78 PRO A CA 1
ATOM 628 C C . PRO A 1 78 ? 3.378 -12.129 -3.533 1.00 94.94 78 PRO A C 1
ATOM 630 O O . PRO A 1 78 ? 3.026 -11.556 -4.560 1.00 94.94 78 PRO A O 1
ATOM 633 N N . VAL A 1 79 ? 2.676 -12.055 -2.400 1.00 95.12 79 VAL A N 1
ATOM 634 C CA . VAL A 1 79 ? 1.404 -11.330 -2.290 1.00 95.12 79 VAL A CA 1
ATOM 635 C C . VAL A 1 79 ? 1.564 -9.867 -2.696 1.00 95.12 79 VAL A C 1
ATOM 637 O O . VAL A 1 79 ? 0.775 -9.375 -3.500 1.00 95.12 79 VAL A O 1
ATOM 640 N N . LEU A 1 80 ? 2.601 -9.177 -2.204 1.00 95.56 80 LEU A N 1
ATOM 641 C CA . LEU A 1 80 ? 2.823 -7.775 -2.558 1.00 95.56 80 LEU A CA 1
ATOM 642 C C . LEU A 1 80 ? 3.147 -7.627 -4.049 1.00 95.56 80 LEU A C 1
ATOM 644 O O . LEU A 1 80 ? 2.579 -6.756 -4.696 1.00 95.56 80 LEU A O 1
ATOM 648 N N . ALA A 1 81 ? 3.979 -8.505 -4.614 1.00 95.06 81 ALA A N 1
ATOM 649 C CA . ALA A 1 81 ? 4.325 -8.489 -6.031 1.00 95.06 81 ALA A CA 1
ATOM 650 C C . ALA A 1 81 ? 3.051 -8.580 -6.879 1.00 95.06 81 ALA A C 1
ATOM 652 O O . ALA A 1 81 ? 2.747 -7.677 -7.656 1.00 95.06 81 ALA A O 1
ATOM 653 N N . TYR A 1 82 ? 2.246 -9.620 -6.679 1.00 94.62 82 TYR A N 1
ATOM 654 C CA . TYR A 1 82 ? 1.017 -9.795 -7.451 1.00 94.62 82 TYR A CA 1
ATOM 655 C C . TYR A 1 82 ? 0.023 -8.656 -7.237 1.00 94.62 82 TYR A C 1
ATOM 657 O O . TYR A 1 82 ? -0.604 -8.212 -8.194 1.00 94.62 82 TYR A O 1
ATOM 665 N N . THR A 1 83 ? -0.054 -8.113 -6.022 1.00 96.31 83 THR A N 1
ATOM 666 C CA . THR A 1 83 ? -0.886 -6.942 -5.731 1.00 96.31 83 THR A CA 1
ATOM 667 C C . THR A 1 83 ? -0.426 -5.714 -6.526 1.00 96.31 83 THR A C 1
ATOM 669 O O . THR A 1 83 ? -1.248 -5.044 -7.147 1.00 96.31 83 THR A O 1
ATOM 672 N N . LEU A 1 84 ? 0.881 -5.440 -6.579 1.00 96.69 84 LEU A N 1
ATOM 673 C CA . LEU A 1 84 ? 1.453 -4.355 -7.384 1.00 96.69 84 LEU A CA 1
ATOM 674 C C . LEU A 1 84 ? 1.234 -4.583 -8.884 1.00 96.69 84 LEU A C 1
ATOM 676 O O . LEU A 1 84 ? 0.923 -3.640 -9.610 1.00 96.69 84 LEU A O 1
ATOM 680 N N . GLY A 1 85 ? 1.353 -5.831 -9.343 1.00 95.69 85 GLY A N 1
ATOM 681 C CA . GLY A 1 85 ? 1.035 -6.232 -10.711 1.00 95.69 85 GLY A CA 1
ATOM 682 C C . GLY A 1 85 ? -0.417 -5.925 -11.076 1.00 95.69 85 GLY A C 1
ATOM 683 O O . GLY A 1 85 ? -0.663 -5.258 -12.076 1.00 95.69 85 GLY A O 1
ATOM 684 N N . LEU A 1 86 ? -1.375 -6.326 -10.239 1.00 94.94 86 LEU A N 1
ATOM 685 C CA . LEU A 1 86 ? -2.796 -6.034 -10.447 1.00 94.94 86 LEU A CA 1
ATOM 686 C C . LEU A 1 86 ? -3.087 -4.532 -10.395 1.00 94.94 86 LEU A C 1
ATOM 688 O O . LEU A 1 86 ? -3.730 -4.005 -11.299 1.00 94.94 86 LEU A O 1
ATOM 692 N N . LEU A 1 87 ? -2.560 -3.816 -9.397 1.00 96.12 87 LEU A N 1
ATOM 693 C CA . LEU A 1 87 ? -2.714 -2.362 -9.318 1.00 96.12 87 LEU A CA 1
ATOM 694 C C . LEU A 1 87 ? -2.224 -1.663 -10.580 1.00 96.12 87 LEU A C 1
ATOM 696 O O . LEU A 1 87 ? -2.853 -0.720 -11.048 1.00 96.12 87 LEU A O 1
ATOM 700 N N . SER A 1 88 ? -1.113 -2.129 -11.140 1.00 94.94 88 SER A N 1
ATOM 701 C CA . SER A 1 88 ? -0.514 -1.517 -12.320 1.00 94.94 88 SER A CA 1
ATOM 702 C C . SER A 1 88 ? -1.353 -1.655 -13.590 1.00 94.94 88 SER A C 1
ATOM 704 O O . SER A 1 88 ? -1.143 -0.898 -14.534 1.00 94.94 88 SER A O 1
ATOM 706 N N . GLN A 1 89 ? -2.306 -2.594 -13.618 1.00 94.12 89 GLN A N 1
ATOM 707 C CA . GLN A 1 89 ? -3.299 -2.707 -14.690 1.00 94.12 89 GLN A CA 1
ATOM 708 C C . GLN A 1 89 ? -4.392 -1.635 -14.574 1.00 94.12 89 GLN A C 1
ATOM 710 O O . GLN A 1 89 ? -5.000 -1.274 -15.576 1.00 94.12 89 GLN A O 1
ATOM 715 N N . LEU A 1 90 ? -4.632 -1.123 -13.363 1.00 94.62 90 LEU A N 1
ATOM 716 C CA . LEU A 1 90 ? -5.646 -0.105 -13.076 1.00 94.62 90 LEU A CA 1
ATOM 717 C C . LEU A 1 90 ? -5.062 1.311 -13.087 1.00 94.62 90 LEU A C 1
ATOM 719 O O . LEU A 1 90 ? -5.727 2.262 -13.490 1.00 94.62 90 LEU A O 1
ATOM 723 N N . VAL A 1 91 ? -3.819 1.461 -12.623 1.00 95.19 91 VAL A N 1
ATOM 724 C CA . VAL A 1 91 ? -3.139 2.747 -12.465 1.00 95.19 91 VAL A CA 1
ATOM 725 C C . VAL A 1 91 ? -1.706 2.637 -12.962 1.00 95.19 91 VAL A C 1
ATOM 727 O O . VAL A 1 91 ? -0.911 1.863 -12.433 1.00 95.19 91 VAL A O 1
ATOM 730 N N . SER A 1 92 ? -1.350 3.460 -13.947 1.00 92.88 92 SER A N 1
ATOM 731 C CA . SER A 1 92 ? -0.015 3.443 -14.546 1.00 92.88 92 SER A CA 1
ATOM 732 C C . SER A 1 92 ? 1.084 3.750 -13.512 1.00 92.88 92 SER A C 1
ATOM 734 O O . SER A 1 92 ? 1.105 4.859 -12.963 1.00 92.88 92 SER A O 1
ATOM 736 N N . PRO A 1 93 ? 2.053 2.838 -13.285 1.00 92.50 93 PRO A N 1
ATOM 737 C CA . PRO A 1 93 ? 3.142 3.008 -12.317 1.00 92.50 93 PRO A CA 1
ATOM 738 C C . PRO A 1 93 ? 4.251 3.929 -12.858 1.00 92.50 93 PRO A C 1
ATOM 740 O O . PRO A 1 93 ? 5.424 3.564 -12.943 1.00 92.50 93 PRO A O 1
ATOM 743 N N . ASN A 1 94 ? 3.896 5.131 -13.306 1.00 88.56 94 ASN A N 1
ATOM 744 C CA . ASN A 1 94 ? 4.841 6.050 -13.930 1.00 88.56 94 ASN A CA 1
ATOM 745 C C . ASN A 1 94 ? 5.682 6.783 -12.884 1.00 88.56 94 ASN A C 1
ATOM 747 O O . ASN A 1 94 ? 5.146 7.431 -11.983 1.00 88.56 94 ASN A O 1
ATOM 751 N N . TYR A 1 95 ? 7.000 6.705 -13.062 1.00 90.12 95 TYR A N 1
ATOM 752 C CA . TYR A 1 95 ? 7.995 7.449 -12.305 1.00 90.12 95 TYR A CA 1
ATOM 753 C C . TYR A 1 95 ? 9.019 8.069 -13.253 1.00 90.12 95 TYR A C 1
ATOM 755 O O . TYR A 1 95 ? 9.306 7.509 -14.317 1.00 90.12 95 TYR A O 1
ATOM 763 N N . THR A 1 96 ? 9.583 9.194 -12.830 1.00 86.00 96 THR A N 1
ATOM 764 C CA . THR A 1 96 ? 10.624 9.936 -13.540 1.00 86.00 96 THR A CA 1
ATOM 765 C C . THR A 1 96 ? 11.825 10.078 -12.624 1.00 86.00 96 THR A C 1
ATOM 767 O O . THR A 1 96 ? 11.690 10.528 -11.486 1.00 86.00 96 THR A O 1
ATOM 770 N N . ILE A 1 97 ? 12.995 9.691 -13.125 1.00 84.44 97 ILE A N 1
ATOM 771 C CA . ILE A 1 97 ? 14.273 9.885 -12.443 1.00 84.44 97 ILE A CA 1
ATOM 772 C C . ILE A 1 97 ? 14.868 11.184 -12.979 1.00 84.44 97 ILE A C 1
ATOM 774 O O . ILE A 1 97 ? 15.124 11.289 -14.178 1.00 84.44 97 ILE A O 1
ATOM 778 N N . TYR A 1 98 ? 15.084 12.163 -12.104 1.00 79.88 98 TYR A N 1
ATOM 779 C CA . TYR A 1 98 ? 15.755 13.410 -12.449 1.00 79.88 98 TYR A CA 1
ATOM 780 C C . TYR A 1 98 ? 17.252 13.267 -12.163 1.00 79.88 98 TYR A C 1
ATOM 782 O O . TYR A 1 98 ? 17.638 13.161 -10.994 1.00 79.88 98 TYR A O 1
ATOM 790 N N . PRO A 1 99 ? 18.111 13.242 -13.198 1.00 67.94 99 PRO A N 1
ATOM 791 C CA . PRO A 1 99 ? 19.550 13.190 -13.003 1.00 67.94 99 PRO A CA 1
ATOM 792 C C . PRO A 1 99 ? 20.029 14.542 -12.458 1.00 67.94 99 PRO A C 1
ATOM 794 O O . PRO A 1 99 ? 20.098 15.533 -13.178 1.00 67.94 99 PRO A O 1
ATOM 797 N N . ALA A 1 100 ? 20.342 14.586 -11.166 1.00 66.75 100 ALA A N 1
ATOM 798 C CA . ALA A 1 100 ? 20.968 15.720 -10.493 1.00 66.75 100 ALA A CA 1
ATOM 799 C C . ALA A 1 100 ? 22.048 15.207 -9.526 1.00 66.75 100 ALA A C 1
ATOM 801 O O . ALA A 1 100 ? 22.187 13.999 -9.329 1.00 66.75 100 ALA A O 1
ATOM 802 N N . ARG A 1 101 ? 22.801 16.121 -8.890 1.00 55.44 101 ARG A N 1
ATOM 803 C CA . ARG A 1 101 ? 23.799 15.784 -7.848 1.00 55.44 101 ARG A CA 1
ATOM 804 C C . ARG A 1 101 ? 23.200 14.923 -6.722 1.00 55.44 101 ARG A C 1
ATOM 806 O O . ARG A 1 101 ? 23.917 14.130 -6.122 1.00 55.44 101 ARG A O 1
ATOM 813 N N . TYR A 1 102 ? 21.889 15.050 -6.506 1.00 59.72 102 TYR A N 1
ATOM 814 C CA . TYR A 1 102 ? 21.054 14.131 -5.741 1.00 59.72 102 TYR A CA 1
ATOM 815 C C . TYR A 1 102 ? 19.898 13.682 -6.643 1.00 59.72 102 TYR A C 1
ATOM 817 O O . TYR A 1 102 ? 19.064 14.518 -6.992 1.00 59.72 102 TYR A O 1
ATOM 825 N N . PRO A 1 103 ? 19.845 12.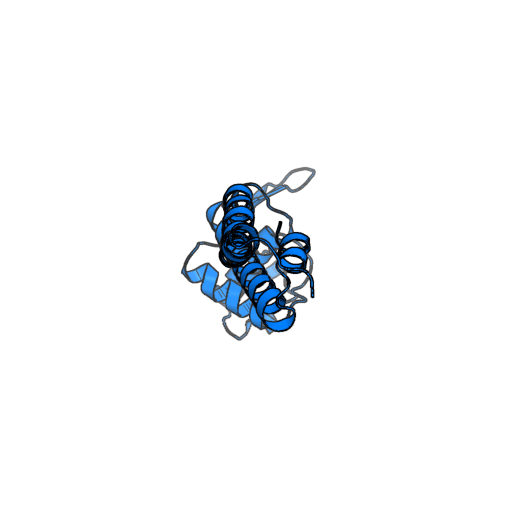415 -7.084 1.00 65.12 103 PRO A N 1
ATOM 826 C CA . PRO A 1 103 ? 18.767 11.960 -7.948 1.00 65.12 103 PRO A CA 1
ATOM 827 C C . PRO A 1 103 ? 17.438 12.051 -7.197 1.00 65.12 103 PRO A C 1
ATOM 829 O O . PRO A 1 103 ? 17.211 11.350 -6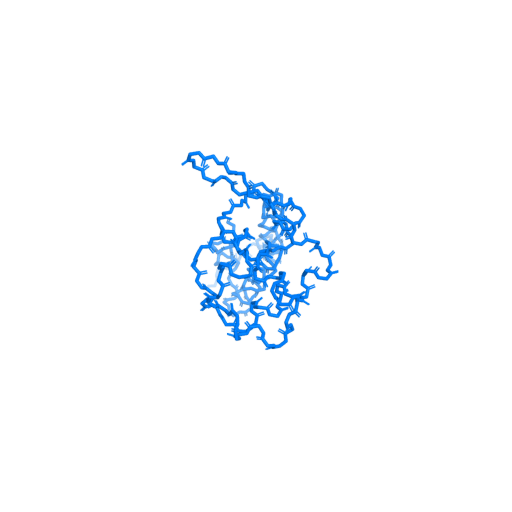.210 1.00 65.12 103 PRO A O 1
ATOM 832 N N . HIS A 1 104 ? 16.555 12.926 -7.670 1.00 75.38 104 HIS A N 1
ATOM 833 C CA . HIS A 1 104 ? 15.180 12.989 -7.196 1.00 75.38 104 HIS A CA 1
ATOM 834 C C . HIS A 1 104 ? 14.341 12.072 -8.078 1.00 75.38 104 HIS A C 1
ATOM 836 O O . HIS A 1 104 ? 14.412 12.152 -9.306 1.00 75.38 104 HIS A O 1
ATOM 842 N N . VAL A 1 105 ? 13.555 11.190 -7.464 1.00 84.06 105 VAL A N 1
ATOM 843 C CA . VAL A 1 105 ? 12.626 10.336 -8.202 1.00 84.06 105 VAL A CA 1
ATOM 844 C C . VAL A 1 105 ? 11.207 10.726 -7.837 1.00 84.06 105 VAL A C 1
ATOM 846 O O . VAL A 1 105 ? 10.830 10.720 -6.666 1.00 84.06 105 VAL A O 1
ATOM 849 N N . CYS A 1 106 ? 10.425 11.078 -8.851 1.00 87.62 106 CYS A N 1
ATOM 850 C CA . CYS A 1 106 ? 9.027 11.449 -8.694 1.00 87.62 106 CYS A CA 1
ATOM 851 C C . CYS A 1 106 ? 8.140 10.339 -9.241 1.00 87.62 106 CYS A C 1
ATOM 853 O O . CYS A 1 106 ? 8.487 9.682 -10.221 1.00 87.62 106 CYS A O 1
ATOM 855 N N . VAL A 1 107 ? 6.975 10.155 -8.631 1.00 92.75 107 VAL A N 1
ATOM 856 C CA . VAL A 1 107 ? 5.966 9.181 -9.049 1.00 92.75 107 VAL A CA 1
ATOM 857 C C . VAL A 1 107 ? 4.602 9.861 -9.081 1.00 92.75 107 VAL A C 1
ATOM 859 O O . VAL A 1 107 ? 4.373 10.824 -8.350 1.00 92.75 107 VAL A O 1
ATOM 862 N N . SER A 1 108 ? 3.707 9.405 -9.958 1.00 92.94 108 SER A N 1
ATOM 863 C CA . SER A 1 108 ? 2.383 10.025 -10.091 1.00 92.94 108 SER A CA 1
ATOM 864 C C . SER A 1 108 ? 1.562 9.927 -8.799 1.00 92.94 108 SER A C 1
ATOM 866 O O . SER A 1 108 ? 1.550 8.885 -8.141 1.00 92.94 108 SER A O 1
ATOM 868 N N . THR A 1 109 ? 0.813 10.982 -8.467 1.00 93.69 109 THR A N 1
ATOM 869 C CA . THR A 1 109 ? -0.079 11.009 -7.295 1.00 93.69 109 THR A CA 1
ATOM 870 C C . THR A 1 109 ? -1.115 9.886 -7.329 1.00 93.69 109 THR A C 1
ATOM 872 O O . THR A 1 109 ? -1.414 9.300 -6.292 1.00 93.69 109 THR A O 1
ATOM 875 N N . ASN A 1 110 ? -1.602 9.518 -8.520 1.00 94.81 110 ASN A N 1
ATOM 876 C CA . ASN A 1 110 ? -2.527 8.395 -8.690 1.00 94.81 110 ASN A CA 1
ATOM 877 C C . ASN A 1 110 ? -1.899 7.075 -8.230 1.00 94.81 110 ASN A C 1
ATOM 879 O O . ASN A 1 110 ? -2.551 6.293 -7.544 1.00 94.81 110 ASN A O 1
ATOM 883 N N . TRP A 1 111 ? -0.625 6.840 -8.562 1.00 95.88 111 TRP A N 1
ATOM 884 C CA . TRP A 1 111 ? 0.098 5.656 -8.101 1.00 95.88 111 TRP A CA 1
ATOM 885 C C . TRP A 1 111 ? 0.330 5.679 -6.588 1.00 95.88 111 TRP A C 1
ATOM 887 O O . TRP A 1 111 ? 0.094 4.669 -5.927 1.00 95.88 111 TRP A O 1
ATOM 897 N N . VAL A 1 112 ? 0.728 6.830 -6.027 1.00 95.69 112 VAL A N 1
ATOM 898 C CA . VAL A 1 112 ? 0.870 6.998 -4.567 1.00 95.69 112 VAL A CA 1
ATOM 899 C C . VAL A 1 112 ? -0.427 6.615 -3.865 1.00 95.69 112 VAL A C 1
ATOM 901 O O . VAL A 1 112 ? -0.422 5.788 -2.954 1.00 95.69 112 VAL A O 1
ATOM 904 N N . PHE A 1 113 ? -1.543 7.181 -4.320 1.00 95.94 113 PHE A N 1
ATOM 905 C CA . PHE A 1 113 ? -2.854 6.925 -3.746 1.00 95.94 113 PHE A CA 1
ATOM 906 C C . PHE A 1 113 ? -3.263 5.455 -3.885 1.00 95.94 113 PHE A C 1
ATOM 908 O O . PHE A 1 113 ? -3.678 4.854 -2.899 1.00 95.94 113 PHE A O 1
ATOM 915 N N . ALA A 1 114 ? -3.087 4.849 -5.063 1.00 96.00 114 ALA A N 1
ATOM 916 C CA . ALA A 1 114 ? -3.442 3.452 -5.314 1.00 96.00 114 ALA A CA 1
ATOM 917 C C . ALA A 1 114 ? -2.679 2.479 -4.404 1.00 96.00 114 ALA A C 1
ATOM 919 O O . ALA A 1 114 ? -3.281 1.603 -3.784 1.00 96.00 114 ALA A O 1
ATOM 920 N N . VAL A 1 115 ? -1.363 2.667 -4.268 1.00 96.56 115 VAL A N 1
ATOM 921 C CA . VAL A 1 115 ? -0.531 1.869 -3.359 1.00 96.56 115 VAL A CA 1
ATOM 922 C C . VAL A 1 115 ? -0.981 2.063 -1.912 1.00 96.56 115 VAL A C 1
ATOM 924 O O . VAL A 1 115 ? -1.143 1.091 -1.178 1.00 96.56 115 VAL A O 1
ATOM 927 N N . LYS A 1 116 ? -1.229 3.307 -1.490 1.00 96.06 116 LYS A N 1
ATOM 928 C CA . LYS A 1 116 ? -1.670 3.598 -0.120 1.00 96.06 116 LYS A CA 1
ATOM 929 C C . LYS A 1 116 ? -3.044 3.062 0.210 1.00 96.06 116 LYS A C 1
ATOM 931 O O . LYS A 1 116 ? -3.257 2.641 1.343 1.00 96.06 116 LYS A O 1
ATOM 936 N N . LEU A 1 117 ? -3.945 3.030 -0.761 1.00 95.44 117 LEU A N 1
ATOM 937 C CA . LEU A 1 117 ? -5.280 2.491 -0.572 1.00 95.44 117 LEU A CA 1
ATOM 938 C C . LEU A 1 117 ? -5.233 1.026 -0.122 1.00 95.44 117 LEU A C 1
ATOM 940 O O . LEU A 1 117 ? -6.029 0.647 0.730 1.00 95.44 117 LEU A O 1
ATOM 944 N N . ILE A 1 118 ? -4.263 0.234 -0.597 1.00 95.31 118 ILE A N 1
ATOM 945 C CA . ILE A 1 118 ? -4.057 -1.141 -0.114 1.00 95.31 118 ILE A CA 1
ATOM 946 C C . ILE A 1 118 ? -3.807 -1.144 1.395 1.00 95.31 118 ILE A C 1
ATOM 948 O O . ILE A 1 118 ? -4.512 -1.827 2.134 1.00 95.31 118 ILE A O 1
ATOM 952 N N . TYR A 1 119 ? -2.827 -0.367 1.858 1.00 94.44 119 TYR A N 1
ATOM 953 C CA . TYR A 1 119 ? -2.475 -0.302 3.277 1.00 94.44 119 TYR A CA 1
ATOM 954 C C . TYR A 1 119 ? -3.633 0.221 4.125 1.00 94.44 119 TYR A C 1
ATOM 956 O O . TYR A 1 119 ? -3.925 -0.348 5.169 1.00 94.44 119 TYR A O 1
ATOM 964 N N . ILE A 1 120 ? -4.358 1.231 3.638 1.00 96.81 120 ILE A N 1
ATOM 965 C CA . ILE A 1 120 ? -5.551 1.759 4.309 1.00 96.81 120 ILE A CA 1
ATOM 966 C C . ILE A 1 120 ? -6.621 0.673 4.445 1.00 96.81 120 ILE A C 1
ATOM 968 O O . ILE A 1 120 ? -7.209 0.535 5.516 1.00 96.81 120 ILE A O 1
ATOM 972 N N . VAL A 1 121 ? -6.870 -0.123 3.402 1.00 96.31 121 VAL A N 1
ATOM 973 C CA . VAL A 1 121 ? -7.822 -1.241 3.464 1.00 96.31 121 VAL A CA 1
ATOM 974 C C . VAL A 1 121 ? -7.372 -2.276 4.495 1.00 96.31 121 VAL A C 1
ATOM 976 O O . VAL A 1 121 ? -8.176 -2.653 5.346 1.00 96.31 121 VAL A O 1
ATOM 979 N N . PHE A 1 122 ? -6.103 -2.695 4.481 1.00 96.19 122 PHE A N 1
ATOM 980 C CA . PHE A 1 122 ? -5.588 -3.667 5.451 1.00 96.19 122 PHE A CA 1
ATOM 981 C C . PHE A 1 122 ? -5.627 -3.145 6.893 1.00 96.19 122 PHE A C 1
ATOM 983 O O . PHE A 1 122 ? -6.071 -3.877 7.776 1.00 96.19 122 PHE A O 1
ATOM 990 N N . ASP A 1 123 ? -5.269 -1.883 7.131 1.00 96.81 123 ASP A N 1
ATOM 991 C CA . ASP A 1 123 ? -5.386 -1.246 8.448 1.00 96.81 123 ASP A CA 1
ATOM 992 C C . ASP A 1 123 ? -6.847 -1.181 8.908 1.00 96.81 123 ASP A C 1
ATOM 994 O O . ASP A 1 123 ? -7.160 -1.421 10.072 1.00 96.81 123 ASP A O 1
ATOM 998 N N . THR A 1 124 ? -7.775 -0.899 7.990 1.00 97.38 124 THR A N 1
ATOM 999 C CA . THR A 1 124 ? -9.214 -0.857 8.298 1.00 97.38 124 THR A CA 1
ATOM 1000 C C . THR A 1 124 ? -9.731 -2.242 8.673 1.00 97.38 124 THR A C 1
ATOM 1002 O O . THR A 1 124 ? -10.458 -2.394 9.655 1.00 97.38 124 THR A O 1
ATOM 1005 N N . VAL A 1 125 ? -9.322 -3.277 7.934 1.00 97.50 125 VAL A N 1
ATOM 1006 C CA . VAL A 1 125 ? -9.640 -4.672 8.262 1.00 97.50 125 VAL A CA 1
ATOM 1007 C C . VAL A 1 125 ? -9.053 -5.045 9.624 1.00 97.50 125 VAL A C 1
ATOM 1009 O O . VAL A 1 125 ? -9.764 -5.610 10.453 1.00 97.50 125 VAL A O 1
ATOM 1012 N N . ALA A 1 1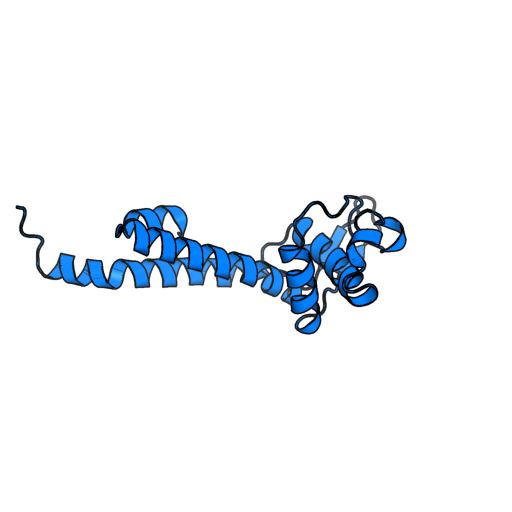26 ? -7.800 -4.680 9.904 1.00 97.94 126 ALA A N 1
ATOM 1013 C CA . ALA A 1 126 ? -7.167 -4.920 11.198 1.00 97.94 126 ALA A CA 1
ATOM 1014 C C . ALA A 1 126 ? -7.924 -4.226 12.344 1.00 97.94 126 ALA A C 1
ATOM 1016 O O . ALA A 1 126 ? -8.196 -4.856 13.365 1.00 97.94 126 ALA A O 1
ATOM 1017 N N . ALA A 1 127 ? -8.360 -2.978 12.158 1.00 97.19 127 ALA A N 1
ATOM 1018 C CA . ALA A 1 127 ? -9.177 -2.245 13.124 1.00 97.19 127 ALA A CA 1
ATOM 1019 C C . ALA A 1 127 ? -10.512 -2.957 13.421 1.00 97.19 127 ALA A C 1
ATOM 1021 O O . ALA A 1 127 ? -10.897 -3.115 14.585 1.00 97.19 127 ALA A O 1
ATOM 1022 N N . VAL A 1 128 ? -11.193 -3.460 12.386 1.00 96.31 128 VAL A N 1
ATOM 1023 C CA . VAL A 1 128 ? -12.428 -4.252 12.527 1.00 96.31 128 VAL A CA 1
ATOM 1024 C C . VAL A 1 128 ? -12.165 -5.581 13.243 1.00 96.31 128 VAL A C 1
ATOM 1026 O O . VAL A 1 128 ? -12.958 -5.987 14.098 1.00 96.31 128 VAL A O 1
ATOM 1029 N N . LEU A 1 129 ? -11.050 -6.256 12.958 1.00 97.62 129 LEU A N 1
ATOM 1030 C CA . LEU A 1 129 ? -10.670 -7.498 13.637 1.00 97.62 129 LEU A CA 1
ATOM 1031 C C . LEU A 1 129 ? -10.353 -7.262 15.118 1.00 97.62 129 LEU A C 1
ATOM 1033 O O . LEU A 1 129 ? -10.856 -8.001 15.966 1.00 97.62 129 LEU A O 1
ATOM 1037 N N . ILE A 1 130 ? -9.611 -6.199 15.447 1.00 97.12 130 ILE A N 1
ATOM 1038 C CA . ILE A 1 130 ? -9.346 -5.784 16.833 1.00 97.12 130 ILE A CA 1
ATOM 1039 C C . ILE A 1 130 ? -10.668 -5.584 17.571 1.00 97.12 130 ILE A C 1
ATOM 1041 O O . ILE A 1 130 ? -10.838 -6.111 18.674 1.00 97.12 130 ILE A O 1
ATOM 1045 N N . TYR A 1 131 ? -11.632 -4.883 16.968 1.00 95.44 131 TYR A N 1
ATOM 1046 C CA . TYR A 1 131 ? -12.955 -4.732 17.568 1.00 95.44 131 TYR A CA 1
ATOM 1047 C C . TYR A 1 131 ? -13.660 -6.077 17.748 1.00 95.44 131 TYR A C 1
ATOM 1049 O O . TYR A 1 131 ? -14.203 -6.349 18.813 1.00 95.44 131 TYR A O 1
ATOM 1057 N N . THR A 1 132 ? -13.649 -6.932 16.727 1.00 95.38 132 THR A N 1
ATOM 1058 C CA . THR A 1 132 ? -14.371 -8.212 16.737 1.00 95.38 132 THR A CA 1
ATOM 1059 C C . THR A 1 132 ? -13.863 -9.140 17.841 1.00 95.38 132 THR A C 1
ATOM 1061 O O . THR A 1 132 ? -14.672 -9.774 18.525 1.00 95.38 132 THR A O 1
ATOM 1064 N N . ILE A 1 133 ? -12.544 -9.165 18.056 1.00 96.94 133 ILE A N 1
ATOM 1065 C CA . ILE A 1 133 ? -11.867 -9.979 19.074 1.00 96.94 133 ILE A CA 1
ATOM 1066 C C . ILE A 1 133 ? -12.043 -9.377 20.469 1.00 96.94 133 ILE A C 1
ATOM 1068 O O . ILE A 1 133 ? -12.413 -10.072 21.410 1.00 96.94 133 ILE A O 1
ATOM 1072 N N . THR A 1 134 ? -11.772 -8.080 20.625 1.00 95.69 134 THR A N 1
ATOM 1073 C CA . THR A 1 134 ? -11.671 -7.459 21.956 1.00 95.69 134 THR A CA 1
ATOM 1074 C C . THR A 1 134 ? -12.986 -6.878 22.455 1.00 95.69 134 THR A C 1
ATOM 1076 O O . THR A 1 134 ? -13.150 -6.678 23.657 1.00 95.69 134 THR A O 1
ATOM 1079 N N . ARG A 1 135 ? -13.901 -6.555 21.533 1.00 93.00 135 ARG A N 1
ATOM 1080 C CA . ARG A 1 135 ? -15.130 -5.779 21.750 1.00 93.00 135 ARG A CA 1
ATOM 1081 C C . ARG A 1 135 ? -14.886 -4.425 22.414 1.00 93.00 135 ARG A C 1
ATOM 1083 O O . ARG A 1 135 ? -15.814 -3.879 22.999 1.00 93.00 135 ARG A O 1
ATOM 1090 N N . LYS A 1 136 ? -13.666 -3.878 22.316 1.00 92.88 136 LYS A N 1
ATOM 1091 C CA . LYS A 1 136 ? -13.236 -2.629 22.964 1.00 92.88 136 LYS A CA 1
ATOM 1092 C C . LYS A 1 136 ? -12.962 -1.540 21.918 1.00 92.88 136 LYS A C 1
ATOM 1094 O O . LYS A 1 136 ? -11.885 -1.545 21.324 1.00 92.88 136 LYS A O 1
ATOM 1099 N N . PRO A 1 137 ? -13.865 -0.562 21.723 1.00 92.19 137 PRO A N 1
ATOM 1100 C CA . PRO A 1 137 ? -13.663 0.518 20.755 1.00 92.19 137 PRO A CA 1
ATOM 1101 C C . PRO A 1 137 ? -12.455 1.395 21.104 1.00 92.19 137 PRO A C 1
ATOM 1103 O O . PRO A 1 137 ? -11.792 1.890 20.205 1.00 92.19 137 PRO A O 1
ATOM 1106 N N . LEU A 1 138 ? -12.097 1.518 22.387 1.00 94.25 138 LEU A N 1
ATOM 1107 C CA . LEU A 1 138 ? -10.898 2.252 22.800 1.00 94.25 138 LEU A CA 1
ATOM 1108 C C . LEU A 1 138 ? -9.608 1.668 22.197 1.00 94.25 138 LEU A C 1
ATOM 1110 O O . LEU A 1 138 ? -8.738 2.425 21.788 1.00 94.25 138 LEU A O 1
ATOM 1114 N N . LEU A 1 139 ? -9.490 0.338 22.097 1.00 94.94 139 LEU A N 1
ATOM 1115 C CA . LEU A 1 139 ? -8.316 -0.290 21.477 1.00 94.94 139 LEU A CA 1
ATOM 1116 C C . LEU A 1 139 ? -8.273 -0.042 19.969 1.00 94.94 139 LEU A C 1
ATOM 1118 O O . LEU A 1 139 ? -7.199 0.134 19.408 1.00 94.94 139 LEU A O 1
ATOM 1122 N N . VAL A 1 140 ? -9.444 0.016 19.331 1.00 96.25 140 VAL A N 1
ATOM 1123 C CA . VAL A 1 140 ? -9.556 0.391 17.919 1.00 96.25 140 VAL A CA 1
ATOM 1124 C C . VAL A 1 140 ? -9.120 1.838 17.729 1.00 96.25 140 VAL A C 1
ATOM 1126 O O . VAL A 1 140 ? -8.340 2.106 16.830 1.00 96.25 140 VAL A O 1
ATOM 1129 N N . ALA A 1 141 ? -9.564 2.756 18.592 1.00 95.56 141 ALA A N 1
ATOM 1130 C CA . ALA A 1 141 ? -9.171 4.161 18.534 1.00 95.56 141 ALA A CA 1
ATOM 1131 C C . ALA A 1 141 ? -7.657 4.344 18.701 1.00 95.56 141 ALA A C 1
ATOM 1133 O O . ALA A 1 141 ? -7.057 5.052 17.909 1.00 95.56 141 ALA A O 1
ATOM 1134 N N . LEU A 1 142 ? -7.034 3.666 19.672 1.00 96.44 142 LEU A N 1
ATOM 1135 C CA . LEU A 1 142 ? -5.584 3.752 19.902 1.00 96.44 142 LEU A CA 1
ATOM 1136 C C . LEU A 1 142 ? -4.742 3.216 18.734 1.00 96.44 142 LEU A C 1
ATOM 1138 O O . LEU A 1 142 ? -3.590 3.606 18.588 1.00 96.44 142 LEU A O 1
ATOM 1142 N N . TYR A 1 143 ? -5.289 2.293 17.946 1.00 96.38 143 TYR A N 1
ATOM 1143 C CA . TYR A 1 143 ? -4.616 1.741 16.772 1.00 96.38 143 TYR A CA 1
ATOM 1144 C C . TYR A 1 143 ? -4.913 2.538 15.490 1.00 96.38 143 TYR A C 1
ATOM 1146 O O . TYR A 1 143 ? -4.036 2.724 14.649 1.00 96.38 143 TYR A O 1
ATOM 1154 N N . TYR A 1 144 ? -6.167 2.959 15.312 1.00 95.19 144 TYR A N 1
ATOM 1155 C CA . TYR A 1 144 ? -6.708 3.412 14.032 1.00 95.19 144 TYR A CA 1
ATOM 1156 C C . TYR A 1 144 ? -6.921 4.927 13.938 1.00 95.19 144 TYR A C 1
ATOM 1158 O O . TYR A 1 144 ? -7.212 5.418 12.852 1.00 95.19 144 TYR A O 1
ATOM 1166 N N . LEU A 1 145 ? -6.775 5.696 15.013 1.00 91.75 145 LEU A N 1
ATOM 1167 C CA . LEU A 1 145 ? -6.720 7.163 14.955 1.00 91.75 145 LEU A CA 1
ATOM 1168 C C . LEU A 1 145 ? -5.276 7.620 15.128 1.00 91.75 145 LEU A C 1
ATOM 1170 O O . LEU A 1 145 ? -4.851 8.434 14.281 1.00 91.75 145 LEU A O 1
#

pLDDT: mean 90.37, std 11.01, range [43.16, 97.94]

Radius of gyration: 20.21 Å; chains: 1; bounding box: 53×31×57 Å

Secondary structure (DSSP, 8-state):
-----HHHHHHHHHHHHHHHHHHHHHHHHHGGG---HHHHHHHHHHHHHHHHGGGGGGGTT-TTTTT-SSS----S-HHHHHHHHHHHHHS---EEEE-SSS-EEEE-HHHHHHHHHHHHHHHHHHHHHHHHHH--HHHHHHHH-

Foldseek 3Di:
DDPDPPVVVVCLVCLLVVLLVVLLVVLLVCQLVDDDPVLLQLLLLLQLCLVQPPCSVVCQQVCVVSVGPDNHGNPDDVVSSVLSVVLCVVPPFDKDWDDDVDTDIDTDSRSSSSSSVVVSVVLSVVLVVCCVVVVDSVVSNVRRD